Protein AF-A0A2V9XJC8-F1 (afdb_monomer)

Radius of gyration: 18.07 Å; Cα contacts (8 Å, |Δi|>4): 125; chains: 1; bounding box: 44×34×47 Å

Secondary structure (DSSP, 8-state):
------TT----------PPPP--TT-SS---SS-HHHHHHHH--------GGGGSHHHHHHHHHHHHHH--S-HHHHHHHHHHHHSTTHHHHTTTHHHHHHTTS---SSBTTB--HHHHHHHHHHHHHHTT-

Foldseek 3Di:
DQDADDPPPQDDDADDDFDQDDDDPDDDDRDDPDDQVVVCVVRNDGPDDDDLVCLADDNNVVVLVVCCVVVRGDNVRSVVSNCCRYQPQCVVCVVVVVVCVVVVVADAPVDPPDHDNVRSVVSVVVVVVVVVD

Sequence (133 aa):
WLASEDERGARLKGLRMVHRLSRSSGSDGPGCRYDSRQEFRNDRSIVEGLSLERFVGSDGLMLLLSFLASSEMPRGDVLELAKRVQIPGYEQARELFREAIGMGVFSPTIGEGYYMQSEIRELLGWASRETNS

Structure (mmCIF, N/CA/C/O backbone):
data_AF-A0A2V9XJC8-F1
#
_entry.id   AF-A0A2V9XJC8-F1
#
loop_
_atom_site.group_PDB
_atom_site.id
_atom_site.type_symbol
_atom_site.label_atom_id
_atom_site.label_alt_id
_atom_site.label_comp_id
_atom_site.label_asym_id
_atom_site.label_entity_id
_atom_site.label_seq_id
_atom_site.pdbx_PDB_ins_code
_atom_site.Cartn_x
_atom_site.Cartn_y
_atom_site.Cartn_z
_atom_site.occupancy
_atom_site.B_iso_or_equiv
_atom_site.auth_seq_id
_atom_site.auth_comp_id
_atom_site.auth_asym_id
_atom_site.auth_atom_id
_atom_site.pdbx_PDB_model_num
ATOM 1 N N . TRP A 1 1 ? 15.352 -0.404 -3.709 1.00 42.50 1 TRP A N 1
ATOM 2 C CA . TRP A 1 1 ? 15.859 -1.532 -4.504 1.00 42.50 1 TRP A CA 1
ATOM 3 C C . TRP A 1 1 ? 14.964 -1.728 -5.716 1.00 42.50 1 TRP A C 1
ATOM 5 O O . TRP A 1 1 ? 13.854 -2.217 -5.579 1.00 42.50 1 TRP A O 1
ATOM 15 N N . LEU A 1 2 ? 15.400 -1.299 -6.892 1.00 29.34 2 LEU A N 1
ATOM 16 C CA . LEU A 1 2 ? 14.881 -1.891 -8.122 1.00 29.34 2 LEU A CA 1
ATOM 17 C C . LEU A 1 2 ? 15.655 -3.195 -8.342 1.00 29.34 2 LEU A C 1
ATOM 19 O O . LEU A 1 2 ? 16.874 -3.206 -8.198 1.00 29.34 2 LEU A O 1
ATOM 23 N N . ALA A 1 3 ? 14.944 -4.288 -8.597 1.00 33.16 3 ALA A N 1
ATOM 24 C CA . ALA A 1 3 ? 15.507 -5.610 -8.828 1.00 33.16 3 ALA A CA 1
ATOM 25 C C . ALA A 1 3 ? 14.834 -6.192 -10.068 1.00 33.16 3 ALA A C 1
ATOM 27 O O . ALA A 1 3 ? 13.682 -6.599 -9.963 1.00 33.16 3 ALA A O 1
ATOM 28 N N . SER A 1 4 ? 15.539 -6.214 -11.203 1.00 33.88 4 SER A N 1
ATOM 29 C CA . SER A 1 4 ? 15.114 -6.922 -12.417 1.00 33.88 4 SER A CA 1
ATOM 30 C C . SER A 1 4 ? 16.070 -8.077 -12.696 1.00 33.88 4 SER A C 1
ATOM 32 O O . SER A 1 4 ? 17.268 -7.839 -12.842 1.00 33.88 4 SER A O 1
ATOM 34 N N . GLU A 1 5 ? 15.568 -9.309 -12.760 1.00 33.03 5 GLU A N 1
ATOM 35 C CA . GLU A 1 5 ? 16.380 -10.502 -13.041 1.00 33.03 5 GLU A CA 1
ATOM 36 C C . GLU A 1 5 ? 17.081 -10.398 -14.408 1.00 33.03 5 GLU A C 1
ATOM 38 O O . GLU A 1 5 ? 16.514 -9.871 -15.366 1.00 33.03 5 GLU A O 1
ATOM 43 N N . ASP A 1 6 ? 18.321 -10.890 -14.500 1.00 40.38 6 ASP A N 1
ATOM 44 C CA . ASP A 1 6 ? 18.927 -11.178 -15.801 1.00 40.38 6 ASP A CA 1
ATOM 45 C C . ASP A 1 6 ? 18.394 -12.521 -16.334 1.00 40.38 6 ASP A C 1
ATOM 47 O O . ASP A 1 6 ? 17.823 -13.327 -15.596 1.00 40.38 6 ASP A O 1
ATOM 51 N N . GLU A 1 7 ? 18.608 -12.798 -17.622 1.00 38.44 7 GLU A N 1
ATOM 52 C CA . GLU A 1 7 ? 18.154 -14.026 -18.300 1.00 38.44 7 GLU A CA 1
ATOM 53 C C . GLU A 1 7 ? 18.700 -15.339 -17.680 1.00 38.44 7 GLU A C 1
ATOM 55 O O . GLU A 1 7 ? 18.397 -16.429 -18.165 1.00 38.44 7 GLU A O 1
ATOM 60 N N . ARG A 1 8 ? 19.523 -15.270 -16.620 1.00 41.47 8 ARG A N 1
ATOM 61 C CA . ARG A 1 8 ? 20.237 -16.397 -16.003 1.00 41.47 8 ARG A CA 1
ATOM 62 C C . ARG A 1 8 ? 19.705 -16.787 -14.618 1.00 41.47 8 ARG A C 1
ATOM 64 O O . ARG A 1 8 ? 20.268 -17.694 -14.005 1.00 41.47 8 ARG A O 1
ATOM 71 N N . GLY A 1 9 ? 18.628 -16.161 -14.132 1.00 40.50 9 GLY A N 1
ATOM 72 C CA . GLY A 1 9 ? 17.907 -16.597 -12.925 1.00 40.50 9 GLY A CA 1
ATOM 73 C C . GLY A 1 9 ? 18.588 -16.251 -11.595 1.00 40.50 9 GLY A C 1
ATOM 74 O O . GLY A 1 9 ? 18.388 -16.944 -10.592 1.00 40.50 9 GLY A O 1
ATOM 75 N N . ALA A 1 10 ? 19.412 -15.200 -11.555 1.00 41.69 10 ALA A N 1
ATOM 76 C CA . ALA A 1 10 ? 19.973 -14.697 -10.304 1.00 41.69 10 ALA A CA 1
ATOM 77 C C . ALA A 1 10 ? 18.928 -13.878 -9.519 1.00 41.69 10 ALA A C 1
ATOM 79 O O . ALA A 1 10 ? 18.429 -12.855 -9.982 1.00 41.69 10 ALA A O 1
ATOM 80 N N . ARG A 1 11 ? 18.627 -14.328 -8.295 1.00 40.50 11 ARG A N 1
ATOM 81 C CA . ARG A 1 11 ? 17.602 -13.760 -7.407 1.00 40.50 11 ARG A CA 1
ATOM 82 C C . ARG A 1 11 ? 18.016 -12.371 -6.906 1.00 40.50 11 ARG A C 1
ATOM 84 O O . ARG A 1 11 ? 18.892 -12.257 -6.048 1.00 40.50 11 ARG A O 1
ATOM 91 N N . LEU A 1 12 ? 17.370 -11.322 -7.400 1.00 46.53 12 LEU A N 1
ATOM 92 C CA . LEU A 1 12 ? 17.600 -9.951 -6.936 1.00 46.53 12 LEU A CA 1
ATOM 93 C C . LEU A 1 12 ? 16.635 -9.572 -5.803 1.00 46.53 12 LEU A C 1
ATOM 95 O O . LEU A 1 12 ? 15.493 -10.027 -5.744 1.00 46.53 12 LEU A O 1
ATOM 99 N N . LYS A 1 13 ? 17.110 -8.748 -4.863 1.00 51.28 13 LYS A N 1
ATOM 100 C CA . LYS A 1 13 ? 16.344 -8.309 -3.684 1.00 51.28 13 LYS A CA 1
ATOM 101 C C . LYS A 1 13 ? 15.479 -7.091 -4.031 1.00 51.28 13 LYS A C 1
ATOM 103 O O . LYS A 1 13 ? 16.024 -6.062 -4.411 1.00 51.28 13 LYS A O 1
ATOM 108 N N . GLY A 1 14 ? 14.157 -7.216 -3.892 1.00 55.19 14 GLY A N 1
ATOM 109 C CA . GLY A 1 14 ? 13.147 -6.218 -4.283 1.00 55.19 14 GLY A CA 1
ATOM 110 C C . GLY A 1 14 ? 13.028 -4.971 -3.393 1.00 55.19 14 GLY A C 1
ATOM 111 O O . GLY A 1 14 ? 13.876 -4.755 -2.528 1.00 55.19 14 GLY A O 1
ATOM 112 N N . LEU A 1 15 ? 12.025 -4.108 -3.643 1.00 57.78 15 LEU A N 1
ATOM 113 C CA . LEU A 1 15 ? 11.946 -2.702 -3.183 1.00 57.78 15 LEU A CA 1
ATOM 114 C C . LEU A 1 15 ? 12.118 -2.509 -1.681 1.00 57.78 15 LEU A C 1
ATOM 116 O O . LEU A 1 15 ? 11.476 -3.127 -0.845 1.00 57.78 15 LEU A O 1
ATOM 120 N N . ARG A 1 16 ? 12.933 -1.508 -1.341 1.00 59.19 16 ARG A N 1
ATOM 121 C CA . ARG A 1 1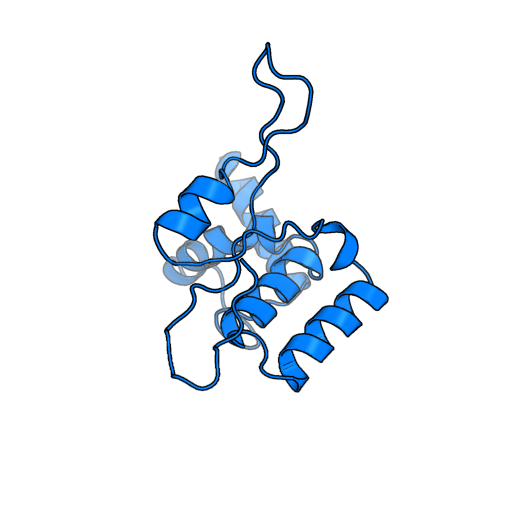6 ? 13.049 -0.970 0.010 1.00 59.19 16 ARG A CA 1
ATOM 122 C C . ARG A 1 16 ? 12.926 0.532 -0.063 1.00 59.19 16 ARG A C 1
ATOM 124 O O . ARG A 1 16 ? 13.720 1.185 -0.741 1.00 59.19 16 ARG A O 1
ATOM 131 N N . MET A 1 17 ? 11.952 1.058 0.664 1.00 57.91 17 MET A N 1
ATOM 132 C CA . MET A 1 17 ? 11.951 2.468 1.003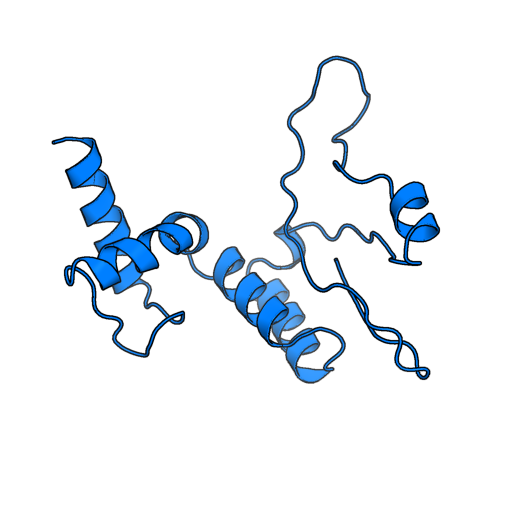 1.00 57.91 17 MET A CA 1
ATOM 133 C C . MET A 1 17 ? 13.066 2.750 1.994 1.00 57.91 17 MET A C 1
ATOM 135 O O . MET A 1 17 ? 13.190 2.072 3.017 1.00 57.91 17 MET A O 1
ATOM 139 N N . VAL A 1 18 ? 13.852 3.772 1.692 1.00 59.31 18 VAL A N 1
ATOM 140 C CA . VAL A 1 18 ? 14.889 4.283 2.577 1.00 59.31 18 VAL A CA 1
ATOM 141 C C . VAL A 1 18 ? 14.535 5.722 2.913 1.00 59.31 18 VAL A C 1
ATOM 143 O O . VAL A 1 18 ? 14.293 6.535 2.025 1.00 59.31 18 VAL A O 1
ATOM 146 N N . HIS A 1 19 ? 14.474 6.042 4.202 1.00 57.12 19 HIS A N 1
ATOM 147 C CA . HIS A 1 19 ? 14.375 7.431 4.620 1.00 57.12 19 HIS A CA 1
ATOM 148 C C . HIS A 1 19 ? 15.734 8.095 4.415 1.00 57.12 19 HIS A C 1
ATOM 150 O O . HIS A 1 19 ? 16.774 7.526 4.762 1.00 57.12 19 HIS A O 1
ATOM 156 N N . ARG A 1 20 ? 15.726 9.302 3.847 1.00 54.78 20 ARG A N 1
ATOM 157 C CA . ARG A 1 20 ? 16.914 10.152 3.784 1.00 54.78 20 ARG A CA 1
ATOM 158 C C . ARG A 1 20 ? 17.375 10.397 5.224 1.00 54.78 20 ARG A C 1
ATOM 160 O O . ARG A 1 20 ? 16.587 10.873 6.039 1.00 54.78 20 ARG A O 1
ATOM 167 N N . LEU A 1 21 ? 18.615 10.032 5.555 1.00 54.44 21 LEU A N 1
ATOM 168 C CA . LEU A 1 21 ? 19.162 10.333 6.877 1.00 54.44 21 LEU A CA 1
ATOM 169 C C . LEU A 1 21 ? 19.217 11.856 7.022 1.00 54.44 21 LEU A C 1
ATOM 171 O O . LEU A 1 21 ? 19.759 12.547 6.155 1.00 54.44 21 LEU A O 1
ATOM 175 N N . SER A 1 22 ? 18.624 12.381 8.095 1.00 46.88 22 SER A N 1
ATOM 176 C CA . SER A 1 22 ? 18.795 13.791 8.429 1.00 46.88 22 SER A CA 1
ATOM 177 C C . SER A 1 22 ? 20.260 14.023 8.797 1.00 46.88 22 SER A C 1
ATOM 179 O O . SER A 1 22 ? 20.890 13.165 9.415 1.00 46.88 22 SER A O 1
ATOM 181 N N . ARG A 1 23 ? 20.806 15.151 8.340 1.00 48.00 23 ARG A N 1
ATOM 182 C CA . ARG A 1 23 ? 22.236 15.491 8.328 1.00 48.00 23 ARG A CA 1
ATOM 183 C C . ARG A 1 23 ? 22.906 15.155 9.668 1.00 48.00 23 ARG A C 1
ATOM 185 O O . ARG A 1 23 ? 22.714 15.872 10.644 1.00 48.00 23 ARG A O 1
ATOM 192 N N . SER A 1 24 ? 23.744 14.122 9.710 1.00 41.62 24 SER A N 1
ATOM 193 C CA . SER A 1 24 ? 24.804 14.054 10.716 1.00 41.62 24 SER A CA 1
ATOM 194 C C . SER A 1 24 ? 25.822 15.142 10.374 1.00 41.62 24 SER A C 1
ATOM 196 O O . SER A 1 24 ? 26.281 15.231 9.234 1.00 41.62 24 SER A O 1
ATOM 198 N N . SER A 1 25 ? 26.116 16.012 11.336 1.00 42.44 25 SER A N 1
ATOM 199 C CA . SER A 1 25 ? 27.064 17.122 11.223 1.00 42.44 25 SER A CA 1
ATOM 200 C C . SER A 1 25 ? 28.400 16.663 10.620 1.00 42.44 25 SER A C 1
ATOM 202 O O . SER A 1 25 ? 29.167 15.986 11.300 1.00 42.44 25 SER A O 1
ATOM 204 N N . GLY A 1 26 ? 28.676 17.024 9.359 1.00 46.41 26 GLY A N 1
ATOM 205 C CA . GLY A 1 26 ? 30.013 16.888 8.763 1.00 46.41 26 GLY A CA 1
ATOM 206 C C . GLY A 1 26 ? 30.117 16.381 7.317 1.00 46.41 26 GLY A C 1
ATOM 207 O O . GLY A 1 26 ? 31.219 16.415 6.783 1.00 46.41 26 GLY A O 1
ATOM 208 N N . SER A 1 27 ? 29.038 15.943 6.652 1.00 41.88 27 SER A N 1
ATOM 209 C CA . SER A 1 27 ? 29.099 15.525 5.234 1.00 41.88 27 SER A CA 1
ATOM 210 C C . SER A 1 27 ? 28.222 16.385 4.323 1.00 41.88 27 SER A C 1
ATOM 212 O O . SER A 1 27 ? 27.047 16.623 4.614 1.00 41.88 27 SER A O 1
ATOM 214 N N . ASP A 1 28 ? 28.793 16.823 3.203 1.00 45.06 28 ASP A N 1
ATOM 215 C CA . ASP A 1 28 ? 28.227 17.797 2.266 1.00 45.06 28 ASP A CA 1
ATOM 216 C C . ASP A 1 28 ? 27.174 17.183 1.313 1.00 45.06 28 ASP A C 1
ATOM 218 O O . ASP A 1 28 ? 27.347 17.099 0.100 1.00 45.06 28 ASP A O 1
ATOM 222 N N . GLY A 1 29 ? 26.068 16.683 1.877 1.00 49.59 29 GLY A N 1
ATOM 223 C CA . GLY A 1 29 ? 24.912 16.205 1.110 1.00 49.59 29 GLY A CA 1
ATOM 224 C C . GLY A 1 29 ? 24.000 15.242 1.882 1.00 49.59 29 GLY A C 1
ATOM 225 O O . GLY A 1 29 ? 24.417 14.665 2.889 1.00 49.59 29 GLY A O 1
ATOM 226 N N . PRO A 1 30 ? 22.737 15.051 1.450 1.00 49.62 30 PRO A N 1
ATOM 227 C CA . PRO A 1 30 ? 21.841 14.070 2.051 1.00 49.62 30 PRO A CA 1
ATOM 228 C C . PRO A 1 30 ? 22.321 12.644 1.742 1.00 49.62 30 PRO A C 1
ATOM 230 O O . PRO A 1 30 ? 22.075 12.114 0.660 1.00 49.62 30 PRO A O 1
ATOM 233 N N . GLY A 1 31 ? 23.023 12.028 2.693 1.00 52.00 31 GLY A N 1
ATOM 234 C CA . GLY A 1 31 ? 23.582 10.688 2.538 1.00 52.00 31 GLY A CA 1
ATOM 235 C C . GLY A 1 31 ? 22.499 9.611 2.437 1.00 52.00 31 GLY A C 1
ATOM 236 O O . GLY A 1 31 ? 21.636 9.486 3.310 1.00 52.00 31 GLY A O 1
ATOM 237 N N . CYS A 1 32 ? 22.557 8.799 1.380 1.00 56.53 32 CYS A N 1
ATOM 238 C CA . CYS A 1 32 ? 21.934 7.480 1.394 1.00 56.53 32 CYS A CA 1
ATOM 239 C C . CYS A 1 32 ? 22.673 6.628 2.434 1.00 56.53 32 CYS A C 1
ATOM 241 O O . CYS A 1 32 ? 23.900 6.634 2.471 1.00 56.53 32 CYS A O 1
ATOM 243 N N . ARG A 1 33 ? 21.947 5.877 3.272 1.00 57.56 33 ARG A N 1
ATOM 244 C CA . ARG A 1 33 ? 22.558 4.945 4.241 1.00 57.56 33 ARG A CA 1
ATOM 245 C C . ARG A 1 33 ? 23.403 3.850 3.556 1.00 57.56 33 ARG A C 1
ATOM 247 O O . ARG A 1 33 ? 24.196 3.201 4.226 1.00 57.56 33 ARG A O 1
ATOM 254 N N . TYR A 1 34 ? 23.220 3.637 2.254 1.00 58.06 34 TYR A N 1
ATOM 255 C CA . TYR A 1 34 ? 23.858 2.572 1.488 1.00 58.06 34 TYR A CA 1
ATOM 256 C C . TYR A 1 34 ? 24.939 3.128 0.561 1.00 58.06 34 TYR A C 1
ATOM 258 O O . TYR A 1 34 ? 24.676 4.034 -0.231 1.00 58.06 34 TYR A O 1
ATOM 266 N N . ASP A 1 35 ? 26.136 2.546 0.640 1.00 63.19 35 ASP A N 1
ATOM 267 C CA . ASP A 1 35 ? 27.195 2.742 -0.348 1.00 63.19 35 ASP A CA 1
ATOM 268 C C . ASP A 1 35 ? 26.907 1.843 -1.558 1.00 63.19 35 ASP A C 1
ATOM 270 O O . ASP A 1 35 ? 27.026 0.618 -1.485 1.00 63.19 35 ASP A O 1
ATOM 274 N N . SER A 1 36 ? 26.549 2.453 -2.688 1.00 61.09 36 SER A N 1
ATOM 275 C CA . SER A 1 36 ? 26.247 1.744 -3.935 1.00 61.09 36 SER A CA 1
ATOM 276 C C . SER A 1 36 ? 27.400 0.863 -4.423 1.00 61.09 36 SER A C 1
ATOM 278 O O . SER A 1 36 ? 27.156 -0.192 -5.009 1.00 61.09 36 SER A O 1
ATOM 280 N N . ARG A 1 37 ? 28.658 1.233 -4.142 1.00 62.38 37 ARG A N 1
ATOM 281 C CA . ARG A 1 37 ? 29.837 0.423 -4.485 1.00 62.38 37 ARG A CA 1
ATOM 282 C C . ARG A 1 37 ? 30.011 -0.760 -3.541 1.00 62.38 37 ARG A C 1
ATOM 284 O O . ARG A 1 37 ? 30.560 -1.783 -3.945 1.00 62.38 37 ARG A O 1
ATOM 291 N N . GLN A 1 38 ? 29.617 -0.632 -2.278 1.00 66.00 38 GLN A N 1
ATOM 292 C CA . GLN A 1 38 ? 29.637 -1.738 -1.318 1.00 66.00 38 GLN A CA 1
ATOM 293 C C . GLN A 1 38 ? 28.559 -2.770 -1.668 1.00 66.00 38 GLN A C 1
ATOM 295 O O . GLN A 1 38 ? 28.872 -3.951 -1.770 1.00 66.00 38 GLN A O 1
ATOM 300 N N . GLU A 1 39 ? 27.330 -2.325 -1.923 1.00 62.38 39 GLU A N 1
ATOM 301 C CA . GLU A 1 39 ? 26.206 -3.207 -2.262 1.00 62.38 39 GLU A CA 1
ATOM 302 C C . GLU A 1 39 ? 26.456 -3.947 -3.587 1.00 62.38 39 GLU A C 1
ATOM 304 O O . GLU A 1 39 ? 26.396 -5.174 -3.628 1.00 62.38 39 GLU A O 1
ATOM 309 N N . PHE A 1 40 ? 26.925 -3.247 -4.629 1.00 59.41 40 PHE A N 1
ATOM 310 C CA . PHE A 1 40 ? 27.299 -3.895 -5.891 1.00 59.41 40 PHE A CA 1
ATOM 311 C C . PHE A 1 40 ? 28.420 -4.938 -5.727 1.00 59.41 40 PHE A C 1
ATOM 313 O O . PHE A 1 40 ? 28.403 -5.981 -6.379 1.00 59.41 40 PHE A O 1
ATOM 320 N N . ARG A 1 41 ? 29.401 -4.698 -4.844 1.00 66.12 41 ARG A N 1
ATOM 321 C CA . ARG A 1 41 ? 30.462 -5.681 -4.548 1.00 66.12 41 ARG A CA 1
ATOM 322 C C . ARG A 1 41 ? 29.936 -6.914 -3.817 1.00 66.12 41 ARG A C 1
ATOM 324 O O . ARG A 1 41 ? 30.483 -7.994 -4.018 1.00 66.12 41 ARG A O 1
ATOM 331 N N . ASN A 1 42 ? 28.915 -6.752 -2.981 1.00 63.69 42 ASN A N 1
ATOM 332 C CA . ASN A 1 42 ? 28.365 -7.836 -2.177 1.00 63.69 42 ASN A CA 1
ATOM 333 C C . ASN A 1 42 ? 27.470 -8.763 -3.005 1.00 63.69 42 ASN A C 1
ATOM 335 O O . ASN A 1 42 ? 27.589 -9.981 -2.890 1.00 63.69 42 ASN A O 1
ATOM 339 N N . ASP A 1 43 ? 26.575 -8.208 -3.825 1.00 55.12 43 ASP A N 1
ATOM 340 C CA . ASP A 1 43 ? 25.552 -9.004 -4.516 1.00 55.12 43 ASP A CA 1
ATOM 341 C C . ASP A 1 43 ? 25.210 -8.523 -5.935 1.00 55.12 43 ASP A C 1
ATOM 343 O O . ASP A 1 43 ? 24.215 -8.961 -6.508 1.00 55.12 43 ASP A O 1
ATOM 347 N 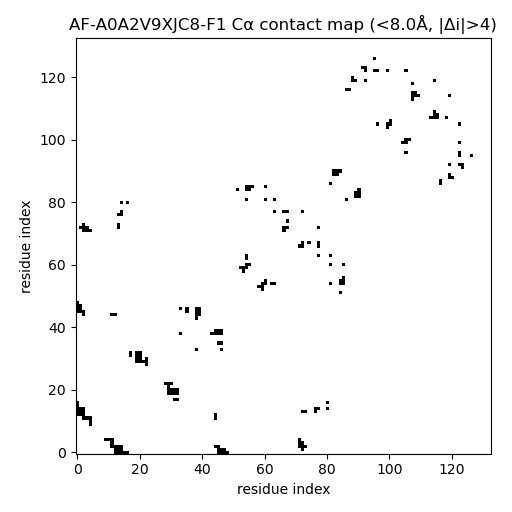N . ARG A 1 44 ? 26.048 -7.665 -6.536 1.00 50.84 44 ARG A N 1
ATOM 348 C CA . ARG A 1 44 ? 25.820 -7.048 -7.859 1.00 50.84 44 ARG A CA 1
ATOM 349 C C . ARG A 1 44 ? 24.505 -6.271 -7.958 1.00 50.84 44 ARG A C 1
ATOM 351 O O . ARG A 1 44 ? 24.039 -5.996 -9.062 1.00 50.84 44 ARG A O 1
ATOM 358 N N . SER A 1 45 ? 23.921 -5.878 -6.829 1.00 49.81 45 SER A N 1
ATOM 359 C CA . SER A 1 45 ? 22.751 -5.010 -6.823 1.00 49.81 45 SER A CA 1
ATOM 360 C C . SER A 1 45 ? 23.101 -3.607 -7.323 1.00 49.81 45 SER A C 1
ATOM 362 O O . SER A 1 45 ? 24.136 -3.027 -6.983 1.00 49.81 45 SER A O 1
ATOM 364 N N . ILE A 1 46 ? 22.216 -3.039 -8.143 1.00 50.66 46 ILE A N 1
ATOM 365 C CA . ILE A 1 46 ? 22.283 -1.630 -8.529 1.00 50.66 46 ILE A CA 1
ATOM 366 C C . ILE A 1 46 ? 21.465 -0.838 -7.507 1.00 50.66 46 ILE A C 1
ATOM 368 O O . ILE A 1 46 ? 20.245 -0.978 -7.405 1.00 50.66 46 ILE A O 1
ATOM 372 N N . VAL A 1 47 ? 22.138 0.019 -6.738 1.00 51.31 47 VAL A N 1
ATOM 373 C CA . VAL A 1 47 ? 21.466 0.996 -5.871 1.00 51.31 47 VAL A CA 1
ATOM 374 C C . VAL A 1 47 ? 21.112 2.217 -6.717 1.00 51.31 47 VAL A C 1
ATOM 376 O O . VAL A 1 47 ? 21.810 3.229 -6.688 1.00 51.31 47 VAL A O 1
ATOM 379 N N . GLU A 1 48 ? 20.033 2.123 -7.491 1.00 54.12 48 GLU A N 1
ATOM 380 C CA . GLU A 1 48 ? 19.426 3.303 -8.105 1.00 54.12 48 GLU A CA 1
ATOM 381 C C . GLU A 1 48 ? 18.396 3.899 -7.137 1.00 54.12 48 GLU A C 1
ATOM 383 O O . GLU A 1 48 ? 17.397 3.274 -6.766 1.00 54.12 48 GLU A O 1
ATOM 388 N N . GLY A 1 49 ? 18.689 5.105 -6.653 1.00 55.97 49 GLY A N 1
ATOM 389 C CA . GLY A 1 49 ? 17.809 5.849 -5.762 1.00 55.97 49 GLY A CA 1
ATOM 390 C C . GLY A 1 49 ? 16.820 6.680 -6.564 1.00 55.97 49 GLY A C 1
ATOM 391 O O . GLY A 1 49 ? 17.123 7.816 -6.918 1.00 55.97 49 GLY A O 1
ATOM 392 N N . LEU A 1 50 ? 15.624 6.152 -6.817 1.00 61.91 50 LEU A N 1
ATOM 393 C CA . LEU A 1 50 ? 14.516 6.983 -7.281 1.00 61.91 50 LEU A CA 1
ATOM 394 C C . LEU A 1 50 ? 13.925 7.755 -6.094 1.00 61.91 50 LEU A C 1
ATOM 396 O O . LEU A 1 50 ? 13.673 7.180 -5.034 1.00 61.91 50 LEU A O 1
ATOM 400 N N . SER A 1 51 ? 13.712 9.065 -6.266 1.00 68.25 51 SER A N 1
ATOM 401 C CA . SER A 1 51 ? 12.982 9.870 -5.277 1.00 68.25 51 SER A CA 1
ATOM 402 C C . SER A 1 51 ? 11.575 9.300 -5.102 1.00 68.25 51 SER A C 1
ATOM 404 O O . SER A 1 51 ? 10.907 9.023 -6.099 1.00 68.25 51 SER A O 1
ATOM 406 N N . LEU A 1 52 ? 11.110 9.176 -3.852 1.00 72.88 52 LEU A N 1
ATOM 407 C CA . LEU A 1 52 ? 9.734 8.757 -3.558 1.00 72.88 52 LEU A CA 1
ATOM 408 C C . LEU A 1 52 ? 8.703 9.666 -4.238 1.00 72.88 52 LEU A C 1
ATOM 410 O O . LEU A 1 52 ? 7.648 9.190 -4.633 1.00 72.88 52 LEU A O 1
ATOM 414 N N . GLU A 1 53 ? 9.041 10.939 -4.450 1.00 76.25 53 GLU A N 1
ATOM 415 C CA . GLU A 1 53 ? 8.194 11.926 -5.131 1.00 76.25 53 GLU A CA 1
ATOM 416 C C . GLU A 1 53 ? 7.807 11.499 -6.553 1.00 76.25 53 GLU A C 1
ATOM 418 O O . GLU A 1 53 ? 6.721 11.833 -7.011 1.00 76.25 53 GLU A O 1
ATOM 423 N N . ARG A 1 54 ? 8.649 10.711 -7.241 1.00 79.00 54 ARG A N 1
ATOM 424 C CA . ARG A 1 54 ? 8.337 10.190 -8.584 1.00 79.00 54 ARG A CA 1
ATOM 425 C C . ARG A 1 54 ? 7.187 9.188 -8.589 1.00 79.00 54 ARG A C 1
ATOM 427 O O . ARG A 1 54 ? 6.624 8.927 -9.644 1.00 79.00 54 ARG A O 1
ATOM 434 N N . PHE A 1 55 ? 6.868 8.610 -7.435 1.00 85.50 55 PHE A N 1
ATOM 435 C CA . PHE A 1 55 ? 5.827 7.600 -7.285 1.00 85.50 55 PHE A CA 1
ATOM 436 C C . PHE A 1 55 ? 4.532 8.160 -6.711 1.00 85.50 55 PHE A C 1
ATOM 438 O O . PHE A 1 55 ? 3.626 7.371 -6.479 1.00 85.50 55 PHE A O 1
ATOM 445 N N . VAL A 1 56 ? 4.426 9.472 -6.476 1.00 87.56 56 VAL A N 1
ATOM 446 C CA . VAL A 1 56 ? 3.251 10.119 -5.870 1.00 87.56 56 VAL A CA 1
ATOM 447 C C . VAL A 1 56 ? 2.372 10.764 -6.948 1.00 87.56 56 VAL A C 1
ATOM 449 O O . VAL A 1 56 ? 2.873 11.302 -7.932 1.00 87.56 56 VAL A O 1
ATOM 452 N N . GLY A 1 57 ? 1.049 10.732 -6.756 1.00 91.12 57 GLY A N 1
ATOM 453 C CA . GLY A 1 57 ? 0.077 11.338 -7.673 1.00 91.12 57 GLY A CA 1
ATOM 454 C C . GLY A 1 57 ? -0.206 10.485 -8.912 1.00 91.12 57 GLY A C 1
ATOM 455 O O . GLY A 1 57 ? 0.253 9.346 -9.006 1.00 91.12 57 GLY A O 1
ATOM 456 N N . SER A 1 58 ? -0.981 11.032 -9.855 1.00 96.12 58 SER A N 1
ATOM 457 C CA . SER A 1 58 ? -1.496 10.296 -11.022 1.00 96.12 58 SER A CA 1
ATOM 458 C C . SER A 1 58 ? -0.391 9.693 -11.893 1.00 96.12 58 SER A C 1
ATOM 460 O O . SER A 1 58 ? -0.468 8.518 -12.250 1.00 96.12 58 SER A O 1
ATOM 462 N N . ASP A 1 59 ? 0.662 10.460 -12.182 1.00 90.94 59 ASP A N 1
ATOM 463 C CA . ASP A 1 59 ? 1.782 9.987 -13.007 1.00 90.94 59 ASP A CA 1
ATOM 464 C C . ASP A 1 59 ? 2.611 8.933 -12.267 1.00 90.94 59 ASP A C 1
ATOM 466 O O . ASP A 1 59 ? 2.972 7.899 -12.833 1.00 90.94 59 ASP A O 1
ATOM 470 N N . GLY A 1 60 ? 2.850 9.145 -10.970 1.00 88.50 60 GLY A N 1
ATOM 471 C CA . GLY A 1 60 ? 3.527 8.166 -10.126 1.00 88.50 60 GLY A CA 1
ATOM 472 C C . GLY A 1 60 ? 2.748 6.856 -10.001 1.00 88.50 60 GLY A C 1
ATOM 473 O O . GLY A 1 60 ? 3.347 5.780 -10.007 1.00 88.50 60 GLY A O 1
ATOM 474 N N . LEU A 1 61 ? 1.414 6.921 -9.967 1.00 95.00 61 LEU A N 1
ATOM 475 C CA . LEU A 1 61 ? 0.558 5.739 -10.017 1.00 95.00 61 LEU A CA 1
ATOM 476 C C . LEU A 1 61 ? 0.697 5.013 -11.360 1.00 95.00 61 LEU A C 1
ATOM 478 O O . LEU A 1 61 ? 0.822 3.791 -11.357 1.00 95.00 61 LEU A O 1
ATOM 482 N N . MET A 1 62 ? 0.729 5.723 -12.494 1.00 93.94 62 MET A N 1
ATOM 483 C CA . MET A 1 62 ? 0.955 5.085 -13.801 1.00 93.94 62 MET A CA 1
ATOM 484 C C . MET A 1 62 ? 2.303 4.383 -13.889 1.00 93.94 62 MET A C 1
ATOM 486 O O . MET A 1 62 ? 2.362 3.271 -14.410 1.00 93.94 62 MET A O 1
ATOM 490 N N . LEU A 1 63 ? 3.356 4.966 -13.319 1.00 87.88 63 LEU A N 1
ATOM 491 C CA . LEU A 1 63 ? 4.664 4.317 -13.235 1.00 87.88 63 LEU A CA 1
ATOM 492 C C . LEU A 1 63 ? 4.621 3.028 -12.392 1.00 87.88 63 LEU A C 1
ATOM 494 O O . LEU A 1 63 ? 5.209 2.011 -12.751 1.00 87.88 63 LEU A O 1
ATOM 498 N N . LEU A 1 64 ? 3.892 3.032 -11.275 1.00 90.19 64 LEU A N 1
ATOM 499 C CA . LEU A 1 64 ? 3.717 1.826 -10.457 1.00 90.19 64 LEU A CA 1
ATOM 500 C C . LEU A 1 64 ? 2.908 0.752 -11.197 1.00 90.19 64 LEU A C 1
ATOM 502 O O . LEU A 1 64 ? 3.253 -0.429 -11.141 1.00 90.19 64 LEU A O 1
ATOM 506 N N . LEU A 1 65 ? 1.856 1.144 -11.922 1.00 93.75 65 LEU A N 1
ATOM 507 C CA . LEU A 1 65 ? 1.087 0.214 -12.751 1.00 93.75 65 LEU A CA 1
ATOM 508 C C . LEU A 1 65 ? 1.919 -0.343 -13.912 1.00 93.75 65 LEU A C 1
ATOM 510 O O . LEU A 1 65 ? 1.766 -1.521 -14.239 1.00 93.75 65 LEU A O 1
ATOM 514 N N . SER A 1 66 ? 2.823 0.445 -14.504 1.00 89.62 66 SER A N 1
ATOM 515 C CA . SER A 1 66 ? 3.706 -0.059 -15.559 1.00 89.62 66 SER A CA 1
ATOM 516 C C . SER A 1 66 ? 4.665 -1.122 -15.031 1.00 89.62 66 SER A C 1
ATOM 518 O O . SER A 1 66 ? 4.837 -2.135 -15.699 1.00 89.62 66 SER A O 1
ATOM 520 N N . PHE A 1 67 ? 5.200 -0.967 -13.812 1.00 85.75 67 PHE A N 1
ATOM 521 C CA . PHE A 1 67 ? 6.022 -2.006 -13.172 1.00 85.75 67 PHE A CA 1
ATOM 522 C C . PHE A 1 67 ? 5.246 -3.301 -12.905 1.00 85.75 67 PHE A C 1
ATOM 524 O O . PHE A 1 67 ? 5.795 -4.395 -13.034 1.00 85.75 67 PHE A O 1
ATOM 531 N N . LEU A 1 68 ? 3.958 -3.200 -12.555 1.00 88.44 68 LEU A N 1
ATOM 532 C CA . LEU A 1 68 ? 3.096 -4.379 -12.422 1.00 88.44 68 LEU A CA 1
ATOM 533 C C . LEU A 1 68 ? 2.869 -5.073 -13.771 1.00 88.44 68 LEU A C 1
ATOM 535 O O . LEU A 1 68 ? 2.821 -6.300 -13.816 1.00 88.44 68 LEU A O 1
ATOM 539 N N . ALA A 1 69 ? 2.712 -4.305 -14.851 1.00 89.25 69 ALA A N 1
ATOM 540 C CA . ALA A 1 69 ? 2.467 -4.837 -16.188 1.00 89.25 69 ALA A CA 1
ATOM 541 C C . ALA A 1 69 ? 3.721 -5.473 -16.808 1.00 89.25 69 ALA A C 1
ATOM 543 O O . ALA A 1 69 ? 3.622 -6.522 -17.441 1.00 89.25 69 ALA A O 1
ATOM 544 N N . SER A 1 70 ? 4.892 -4.864 -16.609 1.00 82.38 70 SER A N 1
ATOM 545 C CA . SER A 1 70 ? 6.163 -5.339 -17.166 1.00 82.38 70 SER A CA 1
ATOM 546 C C . SER A 1 70 ? 6.746 -6.535 -16.412 1.00 82.38 70 SER A C 1
ATOM 548 O O . SER A 1 70 ? 7.617 -7.218 -16.941 1.00 82.38 70 SER A O 1
ATOM 550 N N . SER A 1 71 ? 6.268 -6.816 -15.192 1.00 78.69 71 SER A N 1
ATOM 551 C CA . SER A 1 71 ? 6.856 -7.822 -14.290 1.00 78.69 71 SER A CA 1
ATOM 552 C C . SER A 1 71 ? 8.352 -7.603 -14.025 1.00 78.69 71 SER A C 1
ATOM 554 O O . SER A 1 71 ? 9.042 -8.515 -13.578 1.00 78.69 71 SER A O 1
ATOM 556 N N . GLU A 1 72 ? 8.851 -6.381 -14.240 1.00 66.69 72 GLU A N 1
ATOM 557 C CA . GLU A 1 72 ? 10.246 -5.998 -13.980 1.00 66.69 72 GLU A CA 1
ATOM 558 C C . GLU A 1 72 ? 10.593 -6.033 -12.488 1.00 66.69 72 GLU A C 1
ATOM 560 O O . GLU A 1 72 ? 11.758 -5.910 -12.120 1.00 66.69 72 GLU A O 1
ATOM 565 N N . MET A 1 73 ? 9.583 -6.172 -11.624 1.00 70.25 73 MET A N 1
ATOM 566 C CA . MET A 1 73 ? 9.705 -6.147 -10.175 1.00 70.25 73 MET A CA 1
ATOM 567 C C . MET A 1 73 ? 8.779 -7.171 -9.509 1.00 70.25 73 MET A C 1
ATOM 569 O O . MET A 1 73 ? 7.688 -7.439 -10.027 1.00 70.25 73 MET A O 1
ATOM 573 N N . PRO A 1 74 ? 9.122 -7.675 -8.306 1.00 80.88 74 PRO A N 1
ATOM 574 C CA . PRO A 1 74 ? 8.209 -8.500 -7.527 1.00 80.88 74 PRO A CA 1
ATOM 575 C C . PRO A 1 74 ? 6.877 -7.781 -7.293 1.00 80.88 74 PRO A C 1
ATOM 577 O O . PRO A 1 74 ? 6.819 -6.713 -6.681 1.00 80.88 74 PRO A O 1
ATOM 580 N N . ARG A 1 75 ? 5.783 -8.393 -7.753 1.00 86.62 75 ARG A N 1
ATOM 581 C CA . ARG A 1 75 ? 4.439 -7.797 -7.712 1.00 86.62 75 ARG A CA 1
ATOM 582 C C . ARG A 1 75 ? 4.040 -7.317 -6.313 1.00 86.62 75 ARG A C 1
ATOM 584 O O . ARG A 1 75 ? 3.470 -6.240 -6.175 1.00 86.62 75 ARG A O 1
ATOM 591 N N . GLY A 1 76 ? 4.345 -8.112 -5.285 1.00 87.94 76 GLY A N 1
ATOM 592 C CA . GLY A 1 76 ? 4.036 -7.778 -3.892 1.00 87.94 76 GLY A CA 1
ATOM 593 C C . GLY A 1 76 ? 4.712 -6.488 -3.427 1.00 87.94 76 GLY A C 1
ATOM 594 O O . GLY A 1 76 ? 4.074 -5.658 -2.786 1.00 87.94 76 GLY A O 1
ATOM 595 N N . ASP A 1 77 ? 5.961 -6.273 -3.832 1.00 84.50 77 ASP A N 1
ATOM 596 C CA . ASP A 1 77 ? 6.736 -5.094 -3.449 1.00 84.50 77 ASP A CA 1
ATOM 597 C C . ASP A 1 77 ? 6.203 -3.825 -4.116 1.00 84.50 77 ASP A C 1
ATOM 599 O O . ASP A 1 77 ? 6.127 -2.772 -3.482 1.00 84.50 77 ASP A O 1
ATOM 603 N N . VAL A 1 78 ? 5.796 -3.922 -5.386 1.00 89.00 78 VAL A N 1
ATOM 604 C CA . VAL A 1 78 ? 5.187 -2.799 -6.112 1.00 89.00 78 VAL A CA 1
ATOM 605 C C . VAL A 1 78 ? 3.824 -2.448 -5.521 1.00 89.00 78 VAL A C 1
ATOM 607 O O . VAL A 1 78 ? 3.526 -1.270 -5.334 1.00 89.00 78 VAL A O 1
ATOM 610 N N . LEU A 1 79 ? 3.014 -3.452 -5.168 1.00 93.88 79 LEU A N 1
ATOM 611 C CA . LEU A 1 79 ? 1.730 -3.237 -4.495 1.00 93.88 79 LEU A CA 1
ATOM 612 C C . LEU A 1 79 ? 1.913 -2.579 -3.123 1.00 93.88 79 LEU A C 1
ATOM 614 O O . LEU A 1 79 ? 1.177 -1.654 -2.785 1.00 93.88 79 LEU A O 1
ATOM 618 N N . GLU A 1 80 ? 2.899 -3.013 -2.339 1.00 92.19 80 GLU A N 1
ATOM 619 C CA . GLU A 1 80 ? 3.182 -2.409 -1.037 1.00 92.19 80 GLU A CA 1
ATOM 620 C C . GLU A 1 80 ? 3.698 -0.973 -1.176 1.00 92.19 80 GLU A C 1
ATOM 622 O O . GLU A 1 80 ? 3.234 -0.079 -0.467 1.00 92.19 80 GLU A O 1
ATOM 627 N N . LEU A 1 81 ? 4.603 -0.720 -2.127 1.00 89.62 81 LEU A N 1
ATOM 628 C CA . LEU A 1 81 ? 5.057 0.631 -2.452 1.00 89.62 81 LEU A CA 1
ATOM 629 C C . LEU A 1 81 ? 3.875 1.526 -2.842 1.00 89.62 81 LEU A C 1
ATOM 631 O O . LEU A 1 81 ? 3.743 2.615 -2.286 1.00 89.62 81 LEU A O 1
ATOM 635 N N . ALA A 1 82 ? 2.996 1.049 -3.727 1.00 93.50 82 ALA A N 1
ATOM 636 C CA . ALA A 1 82 ? 1.817 1.785 -4.165 1.00 93.50 82 ALA A CA 1
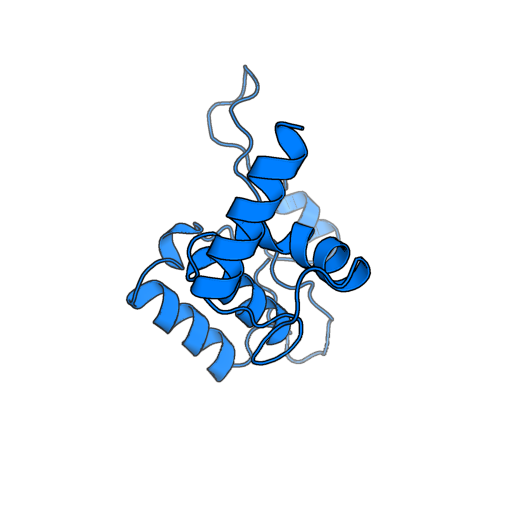ATOM 637 C C . ALA A 1 82 ? 0.909 2.160 -2.992 1.00 93.50 82 ALA A C 1
ATOM 639 O O . ALA A 1 82 ? 0.566 3.331 -2.850 1.00 93.50 82 ALA A O 1
ATOM 640 N N . LYS A 1 83 ? 0.583 1.213 -2.102 1.00 95.12 83 LYS A N 1
ATOM 641 C CA . LYS A 1 83 ? -0.233 1.502 -0.912 1.00 95.12 83 LYS A CA 1
ATOM 642 C C . LYS A 1 83 ? 0.398 2.592 -0.047 1.00 95.12 83 LYS A C 1
ATOM 644 O O . LYS A 1 83 ? -0.262 3.563 0.302 1.00 95.12 83 LYS A O 1
ATOM 649 N N . ARG A 1 84 ? 1.692 2.475 0.245 1.00 92.56 84 ARG A N 1
ATOM 650 C CA . ARG A 1 84 ? 2.397 3.394 1.148 1.00 92.56 84 ARG A CA 1
ATOM 651 C C . ARG A 1 84 ? 2.546 4.818 0.598 1.00 92.56 84 ARG A C 1
ATOM 653 O O . ARG A 1 84 ? 2.565 5.752 1.393 1.00 92.56 84 ARG A O 1
ATOM 660 N N . VAL A 1 85 ? 2.660 4.995 -0.722 1.00 92.06 85 VAL A N 1
ATOM 661 C CA . VAL A 1 85 ? 2.853 6.326 -1.345 1.00 92.06 85 VAL A CA 1
ATOM 662 C C . VAL A 1 85 ? 1.569 6.959 -1.877 1.00 92.06 85 VAL A C 1
ATOM 664 O O . VAL A 1 85 ? 1.503 8.182 -1.968 1.00 92.06 85 VAL A O 1
ATOM 667 N N . GLN A 1 86 ? 0.559 6.158 -2.226 1.00 94.69 86 GLN A N 1
ATOM 668 C CA . GLN A 1 86 ? -0.683 6.650 -2.835 1.00 94.69 86 GLN A CA 1
ATOM 669 C C . GLN A 1 86 ? -1.852 6.727 -1.854 1.00 94.69 86 GLN A C 1
ATOM 671 O O . GLN A 1 86 ? -2.772 7.506 -2.091 1.00 94.69 86 GLN A O 1
ATOM 676 N N . ILE A 1 87 ? -1.851 5.943 -0.769 1.00 95.12 87 ILE A N 1
ATOM 677 C CA . ILE A 1 87 ? -2.973 5.892 0.175 1.00 95.12 87 ILE A CA 1
ATOM 678 C C . ILE A 1 87 ? -2.645 6.750 1.406 1.00 95.12 87 ILE A C 1
ATOM 680 O O . ILE A 1 87 ? -1.771 6.384 2.201 1.00 95.12 87 ILE A O 1
ATOM 684 N N . PRO A 1 88 ? -3.334 7.889 1.610 1.00 95.12 88 PRO A N 1
ATOM 685 C CA . PRO A 1 88 ? -3.079 8.759 2.752 1.00 95.12 88 PRO A CA 1
ATOM 686 C C . PRO A 1 88 ? -3.258 8.032 4.089 1.00 95.12 88 PRO A C 1
ATOM 688 O O . PRO A 1 88 ? -4.279 7.391 4.330 1.00 95.12 88 PRO A O 1
ATOM 691 N N . GLY A 1 89 ? -2.289 8.170 4.994 1.00 94.31 89 GLY A N 1
ATOM 692 C CA . GLY A 1 89 ? -2.353 7.560 6.326 1.00 94.31 89 GLY A CA 1
ATOM 693 C C . GLY A 1 89 ? -1.955 6.081 6.376 1.00 94.31 89 GLY A C 1
ATOM 694 O O . GLY A 1 89 ? -1.800 5.545 7.471 1.00 94.31 89 GLY A O 1
ATOM 695 N N . TYR A 1 90 ? -1.769 5.410 5.231 1.00 95.62 90 TYR A N 1
ATOM 696 C CA . TYR A 1 90 ? -1.466 3.977 5.209 1.00 95.62 90 TYR A CA 1
ATOM 697 C C . TYR A 1 90 ? -0.110 3.665 5.850 1.00 95.62 90 TYR A C 1
ATOM 699 O O . TYR A 1 90 ? -0.032 2.773 6.686 1.00 95.62 90 TYR A O 1
ATOM 707 N N . GLU A 1 91 ? 0.951 4.410 5.519 1.00 91.81 91 GLU A N 1
ATOM 708 C CA . GLU A 1 91 ? 2.282 4.178 6.107 1.00 91.81 91 GLU A CA 1
ATOM 709 C C . GLU A 1 91 ? 2.271 4.334 7.632 1.00 91.81 91 GLU A C 1
ATOM 711 O O . GLU A 1 91 ? 2.935 3.577 8.335 1.00 91.81 91 GLU A O 1
ATOM 716 N N . GLN A 1 92 ? 1.491 5.287 8.144 1.00 91.56 92 GLN A N 1
ATOM 717 C CA . GLN A 1 92 ? 1.324 5.513 9.577 1.00 91.56 92 GLN A CA 1
ATOM 718 C C . GLN A 1 92 ? 0.521 4.385 10.238 1.00 91.56 92 GLN A C 1
ATOM 720 O O . GLN A 1 92 ? 0.828 3.989 11.357 1.00 91.56 92 GLN A O 1
ATOM 725 N N . ALA A 1 93 ? -0.498 3.865 9.552 1.00 94.12 93 ALA A N 1
ATOM 726 C CA . ALA A 1 93 ? -1.403 2.854 10.088 1.00 94.12 93 ALA A CA 1
ATOM 727 C C . ALA A 1 93 ? -0.889 1.413 9.937 1.00 94.12 93 ALA A C 1
ATOM 729 O O . ALA A 1 93 ? -1.330 0.536 10.677 1.00 94.12 93 ALA A O 1
ATOM 730 N N . ARG A 1 94 ? 0.022 1.135 8.990 1.00 90.75 94 ARG A N 1
ATOM 731 C CA . ARG A 1 94 ? 0.316 -0.241 8.551 1.00 90.75 94 ARG A CA 1
ATOM 732 C C . ARG A 1 94 ? 0.762 -1.183 9.675 1.00 90.75 94 ARG A C 1
ATOM 734 O O . ARG A 1 94 ? 0.413 -2.359 9.655 1.00 90.75 94 ARG A O 1
ATOM 741 N N . GLU A 1 95 ? 1.516 -0.665 10.643 1.00 89.69 95 GLU A N 1
ATOM 742 C CA . GLU A 1 95 ? 2.050 -1.449 11.765 1.00 89.69 95 GLU A CA 1
ATOM 743 C C . GLU A 1 95 ? 0.997 -1.691 12.860 1.00 89.69 95 GLU A C 1
ATOM 745 O O . GLU A 1 95 ? 1.123 -2.635 13.633 1.00 89.69 95 GLU A O 1
ATOM 750 N N . LEU A 1 96 ? -0.073 -0.887 12.891 1.00 93.56 96 LEU A N 1
ATOM 751 C CA . LEU A 1 96 ? -1.135 -0.960 13.899 1.00 93.56 96 LEU A CA 1
ATOM 752 C C . LEU A 1 96 ? -2.186 -2.026 13.566 1.00 93.56 96 L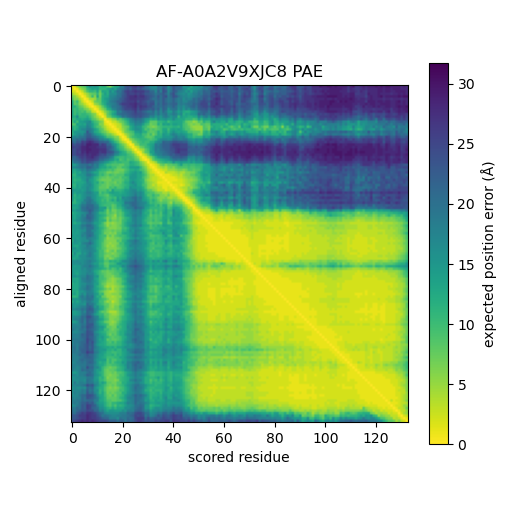EU A C 1
ATOM 754 O O . LEU A 1 96 ? -2.808 -2.585 14.467 1.00 93.56 96 LEU A O 1
ATOM 758 N N . PHE A 1 97 ? -2.392 -2.339 12.279 1.00 92.44 97 PHE A N 1
ATOM 759 C CA . PHE A 1 97 ? -3.449 -3.270 11.866 1.00 92.44 97 PHE A CA 1
ATOM 760 C C . PHE A 1 97 ? -3.305 -4.646 12.507 1.00 92.44 97 PHE A C 1
ATOM 762 O O . PHE A 1 97 ? -4.298 -5.228 12.926 1.00 92.44 97 PHE A O 1
ATOM 769 N N . ARG A 1 98 ? -2.077 -5.171 12.598 1.00 91.81 98 ARG A N 1
ATOM 770 C CA . ARG A 1 98 ? -1.844 -6.516 13.137 1.00 91.81 98 ARG A CA 1
ATOM 771 C C . ARG A 1 98 ? -2.314 -6.632 14.586 1.00 91.81 98 ARG A C 1
ATOM 773 O O . ARG A 1 98 ? -2.939 -7.625 14.945 1.00 91.81 98 ARG A O 1
ATOM 780 N N . GLU A 1 99 ? -2.003 -5.630 15.399 1.00 91.44 99 GLU A N 1
ATOM 781 C CA . GLU A 1 99 ? -2.410 -5.571 16.801 1.00 91.44 99 GLU A CA 1
ATOM 782 C C . GLU A 1 99 ? -3.924 -5.385 16.926 1.00 91.44 99 GLU A C 1
ATOM 784 O O . GLU A 1 99 ? -4.586 -6.176 17.595 1.00 91.44 99 GLU A O 1
ATOM 789 N N . ALA A 1 100 ? -4.491 -4.422 16.198 1.00 91.94 100 ALA A N 1
ATOM 790 C CA . ALA A 1 100 ? -5.920 -4.126 16.248 1.00 91.94 100 ALA A CA 1
ATOM 791 C C . ALA A 1 100 ? -6.801 -5.303 15.781 1.00 91.94 100 ALA A C 1
ATOM 793 O O . ALA A 1 100 ? -7.850 -5.570 16.372 1.00 91.94 100 ALA A O 1
ATOM 794 N N . ILE A 1 101 ? -6.362 -6.048 14.760 1.00 92.44 101 ILE A N 1
ATOM 795 C CA . ILE A 1 101 ? -7.013 -7.294 14.323 1.00 92.44 101 ILE A CA 1
ATOM 796 C C . ILE A 1 101 ? -6.887 -8.364 15.412 1.00 92.44 101 ILE A C 1
ATOM 798 O O . ILE A 1 101 ? -7.872 -9.018 15.746 1.00 92.44 101 ILE A O 1
ATOM 802 N N . GLY A 1 102 ? -5.698 -8.518 16.006 1.00 91.69 102 GLY A N 1
ATOM 803 C CA . GLY A 1 102 ? -5.459 -9.478 17.087 1.00 91.69 102 GLY A CA 1
ATOM 804 C C . GLY A 1 102 ? -6.310 -9.223 18.336 1.00 91.69 102 GLY A C 1
ATOM 805 O O . GLY A 1 102 ? -6.730 -10.171 18.994 1.00 91.69 102 GLY A O 1
ATOM 806 N N . MET A 1 103 ? -6.611 -7.957 18.633 1.00 91.94 103 MET A N 1
ATOM 807 C CA . MET A 1 103 ? -7.512 -7.544 19.716 1.00 91.94 103 MET A CA 1
ATOM 808 C C . MET A 1 103 ? -9.001 -7.633 19.343 1.00 91.94 103 MET A C 1
ATOM 810 O O . MET A 1 103 ? -9.858 -7.437 20.203 1.00 91.94 103 MET A O 1
ATOM 814 N N . GLY A 1 104 ? -9.328 -7.894 18.074 1.00 90.94 104 GLY A N 1
ATOM 815 C CA . GLY A 1 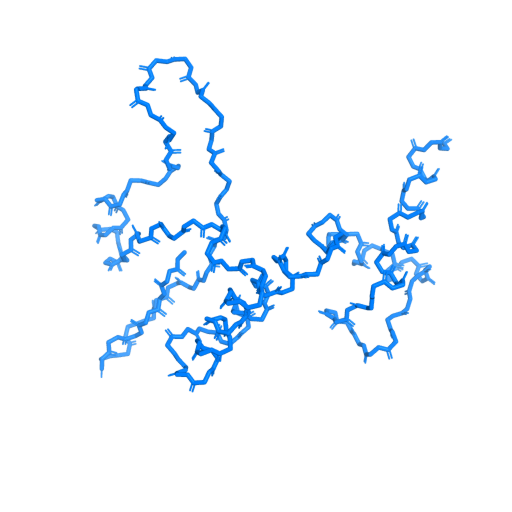104 ? -10.705 -7.928 17.575 1.00 90.94 104 GLY A CA 1
ATOM 816 C C . GLY A 1 104 ? -11.392 -6.559 17.507 1.00 90.94 104 GLY A C 1
ATOM 817 O O . GLY A 1 104 ? -12.600 -6.502 17.291 1.00 90.94 104 GLY A O 1
ATOM 818 N N . VAL A 1 105 ? -10.650 -5.458 17.679 1.00 89.88 105 VAL A N 1
ATOM 819 C CA . VAL A 1 105 ? -11.185 -4.083 17.603 1.00 89.88 105 VAL A CA 1
ATOM 820 C C . VAL A 1 105 ? -11.261 -3.562 16.168 1.00 89.88 105 VAL A C 1
ATOM 822 O O . VAL A 1 105 ? -11.875 -2.529 15.917 1.00 89.88 105 VAL A O 1
ATOM 825 N N . PHE A 1 106 ? -10.646 -4.274 15.224 1.00 92.19 106 PHE A N 1
ATOM 826 C CA . PHE A 1 106 ? -10.628 -3.927 13.812 1.00 92.19 106 PHE A CA 1
ATOM 827 C C . PHE A 1 106 ? -10.886 -5.163 12.944 1.00 92.19 106 PHE A C 1
ATOM 829 O O . PHE A 1 106 ? -10.316 -6.228 13.181 1.00 92.19 106 PHE A O 1
ATOM 836 N N . SER A 1 107 ? -11.711 -5.012 11.904 1.00 91.12 107 SER A N 1
ATOM 837 C CA . SER A 1 107 ? -11.995 -6.066 10.927 1.00 91.12 107 SER A CA 1
ATOM 838 C C . SER A 1 107 ? -11.990 -5.482 9.509 1.00 91.12 107 SER A C 1
ATOM 840 O O . SER A 1 107 ? -12.786 -4.583 9.236 1.00 91.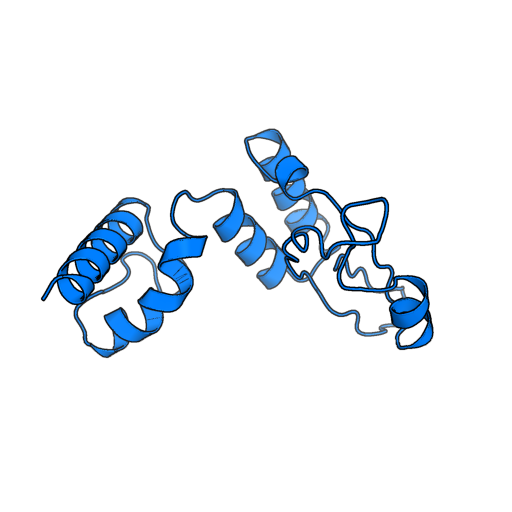12 107 SER A O 1
ATOM 842 N N . PRO A 1 108 ? -11.096 -5.938 8.610 1.00 92.19 108 PRO A N 1
ATOM 843 C CA . PRO A 1 108 ? -11.014 -5.400 7.258 1.00 92.19 108 PRO A CA 1
ATOM 844 C C . PRO A 1 108 ? -12.196 -5.825 6.384 1.00 92.19 108 PRO A C 1
ATOM 846 O O . PRO A 1 108 ? -12.542 -7.002 6.312 1.00 92.19 108 PRO A O 1
ATOM 849 N N . THR A 1 109 ? -12.745 -4.874 5.634 1.00 93.00 109 THR A N 1
ATOM 850 C CA . THR A 1 109 ? -13.904 -5.069 4.751 1.00 93.00 109 THR A CA 1
ATOM 851 C C . THR A 1 109 ? -13.562 -5.908 3.521 1.00 93.00 109 THR A C 1
ATOM 853 O O . THR A 1 109 ? -14.352 -6.754 3.111 1.00 93.00 109 THR A O 1
ATOM 856 N N . ILE A 1 110 ? -12.401 -5.661 2.901 1.00 92.25 110 ILE A N 1
ATOM 857 C CA . ILE A 1 110 ? -11.935 -6.440 1.741 1.00 92.25 110 ILE A CA 1
ATOM 858 C C . ILE A 1 110 ? -11.163 -7.674 2.198 1.00 92.25 110 ILE A C 1
ATOM 860 O O . ILE A 1 110 ? -11.413 -8.781 1.727 1.00 92.25 110 ILE A O 1
ATOM 864 N N . GLY A 1 111 ? -10.179 -7.463 3.066 1.00 90.12 111 GLY A N 1
ATOM 865 C CA . GLY A 1 111 ? -9.279 -8.504 3.532 1.00 90.12 111 GLY A CA 1
ATOM 866 C C . GLY A 1 111 ? -7.994 -7.920 4.102 1.00 90.12 111 GLY A C 1
ATOM 867 O O . GLY A 1 111 ? -7.676 -6.742 3.914 1.00 90.12 111 GLY A O 1
ATOM 868 N N . GLU A 1 112 ? -7.245 -8.757 4.812 1.00 90.19 112 GLU A N 1
ATOM 869 C CA . GLU A 1 112 ? -5.980 -8.353 5.418 1.00 90.19 112 GLU A CA 1
ATOM 870 C C . GLU A 1 112 ? -4.992 -7.827 4.366 1.00 90.19 112 GLU A C 1
ATOM 872 O O . GLU A 1 112 ? -4.828 -8.387 3.280 1.00 90.19 112 GLU A O 1
ATOM 877 N N . GLY A 1 113 ? -4.338 -6.711 4.690 1.00 91.00 113 GLY A N 1
ATOM 878 C CA . GLY A 1 113 ? -3.391 -6.034 3.802 1.00 91.00 113 GLY A CA 1
ATOM 879 C C . GLY A 1 113 ? -4.015 -5.101 2.755 1.00 91.00 113 GLY A C 1
ATOM 880 O O . GLY A 1 113 ? -3.255 -4.440 2.038 1.00 91.00 113 GLY A O 1
ATOM 881 N N . TYR A 1 114 ? -5.349 -5.001 2.685 1.00 94.56 114 TYR A N 1
ATOM 882 C CA . TYR A 1 114 ? -6.084 -4.102 1.786 1.00 94.56 114 TYR A CA 1
ATOM 883 C C . TYR A 1 114 ? -7.158 -3.327 2.553 1.00 94.56 114 TYR A C 1
ATOM 885 O O . TYR A 1 114 ? -8.318 -3.729 2.615 1.00 94.56 114 TYR A O 1
ATOM 893 N N . TYR A 1 115 ? -6.751 -2.195 3.125 1.00 95.25 115 TYR A N 1
ATOM 894 C CA . TYR A 1 115 ? -7.588 -1.390 4.012 1.00 95.25 115 TYR A CA 1
ATOM 895 C C . TYR A 1 115 ? -8.124 -0.140 3.313 1.00 95.25 115 TYR A C 1
ATOM 897 O O . TYR A 1 115 ? -7.401 0.553 2.591 1.00 95.25 115 TYR A O 1
ATOM 905 N N . MET A 1 116 ? -9.394 0.158 3.550 1.00 95.25 116 MET A N 1
ATOM 906 C CA . MET A 1 116 ? -10.097 1.331 3.046 1.00 95.25 116 MET A CA 1
ATOM 907 C C . MET A 1 116 ? -9.628 2.616 3.723 1.00 95.25 116 MET A C 1
ATOM 909 O O . MET A 1 116 ? -9.168 2.628 4.863 1.00 95.25 116 MET A O 1
ATOM 913 N N . GLN A 1 117 ? -9.845 3.755 3.062 1.00 96.62 117 GLN A N 1
ATOM 914 C CA . GLN A 1 117 ? -9.513 5.052 3.655 1.00 96.62 117 GLN A CA 1
ATOM 915 C C . GLN A 1 117 ? -10.309 5.338 4.941 1.00 96.62 117 GLN A C 1
ATOM 917 O O . GLN A 1 117 ? -9.799 5.988 5.853 1.00 96.62 117 GLN A O 1
ATOM 922 N N . SER A 1 118 ? -11.564 4.885 5.024 1.00 95.94 118 SER A N 1
ATOM 923 C CA . SER A 1 118 ? -12.377 4.983 6.243 1.00 95.94 118 SER A CA 1
ATOM 924 C C . SER A 1 118 ? -11.775 4.180 7.390 1.00 95.94 118 SER A C 1
ATOM 926 O O . SER A 1 118 ? -11.616 4.721 8.478 1.00 95.94 118 SER A O 1
ATOM 928 N N . GLU A 1 119 ? -11.375 2.944 7.110 1.00 96.25 119 GLU A N 1
ATOM 929 C CA . GLU A 1 119 ? -10.746 2.023 8.056 1.00 96.25 119 GLU A CA 1
ATOM 930 C C . GLU A 1 119 ? -9.407 2.557 8.578 1.00 96.25 119 GLU A C 1
ATOM 932 O O . GLU A 1 119 ? -9.157 2.547 9.780 1.00 96.25 119 GLU A O 1
ATOM 937 N N . ILE A 1 120 ? -8.569 3.104 7.689 1.00 96.81 120 ILE A N 1
ATOM 938 C CA . ILE A 1 120 ? -7.307 3.755 8.067 1.00 96.81 120 ILE A CA 1
ATOM 939 C C . ILE A 1 120 ? -7.573 4.924 9.026 1.00 96.81 120 ILE A C 1
ATOM 941 O O . ILE A 1 120 ? -6.895 5.058 10.044 1.00 96.81 120 ILE A O 1
ATOM 945 N N . ARG A 1 121 ? -8.568 5.774 8.733 1.00 96.38 121 ARG A N 1
ATOM 946 C CA . ARG A 1 121 ? -8.919 6.906 9.610 1.00 96.38 121 ARG A CA 1
ATOM 947 C C . ARG A 1 121 ? -9.437 6.446 10.969 1.00 96.38 121 ARG A C 1
ATOM 949 O O . ARG A 1 121 ? -9.081 7.049 11.978 1.00 96.38 121 ARG A O 1
ATOM 956 N N . GLU A 1 122 ? -10.268 5.412 10.993 1.00 95.31 122 GLU A N 1
ATOM 957 C CA . GLU A 1 122 ? -10.810 4.845 12.226 1.00 95.31 122 GLU A CA 1
ATOM 958 C C . GLU A 1 122 ? -9.704 4.273 13.112 1.00 95.31 122 GLU A C 1
ATOM 960 O O . GLU A 1 122 ? -9.628 4.623 14.291 1.00 95.31 122 GLU A O 1
ATOM 965 N N . LEU A 1 123 ? -8.798 3.480 12.532 1.00 95.50 123 LEU A N 1
ATOM 966 C CA . LEU A 1 123 ? -7.681 2.885 13.258 1.00 95.50 123 LEU A CA 1
ATOM 967 C C . LEU A 1 123 ? -6.744 3.948 13.841 1.00 95.50 123 LEU A C 1
ATOM 969 O O . LEU A 1 123 ? -6.377 3.875 15.012 1.00 95.50 123 LEU A O 1
ATOM 973 N N . LEU A 1 124 ? -6.394 4.973 13.058 1.00 94.88 124 LEU A N 1
ATOM 974 C CA . LEU A 1 124 ? -5.571 6.085 13.549 1.00 94.88 124 LEU A CA 1
ATOM 975 C C . LEU A 1 124 ? -6.277 6.863 14.675 1.00 94.88 124 LEU A C 1
ATOM 977 O O . LEU A 1 124 ? -5.635 7.273 15.647 1.00 94.88 124 LEU A O 1
ATOM 981 N N . GLY A 1 125 ? -7.598 7.038 14.580 1.00 93.69 125 GLY A N 1
ATOM 982 C CA . GLY A 1 125 ? -8.408 7.649 15.635 1.00 93.69 125 GLY A CA 1
ATOM 983 C C . GLY A 1 125 ? -8.486 6.802 16.909 1.00 93.69 125 GLY A C 1
ATOM 984 O O . GLY A 1 125 ? -8.453 7.344 18.012 1.00 93.69 125 GLY A O 1
ATOM 985 N N . TRP A 1 126 ? -8.561 5.477 16.781 1.00 92.50 126 TRP A N 1
ATOM 986 C CA . TRP A 1 126 ? -8.472 4.544 17.904 1.00 92.50 126 TRP A CA 1
ATOM 987 C C . TRP A 1 126 ? -7.103 4.617 18.592 1.00 92.50 126 TRP A C 1
ATOM 989 O O . TRP A 1 126 ? -7.055 4.904 19.787 1.00 92.50 126 TRP A O 1
ATOM 999 N N . ALA A 1 127 ? -6.007 4.501 17.838 1.00 91.06 127 ALA A N 1
ATOM 1000 C CA . ALA A 1 127 ? -4.651 4.530 18.389 1.00 91.06 127 ALA A CA 1
ATOM 1001 C C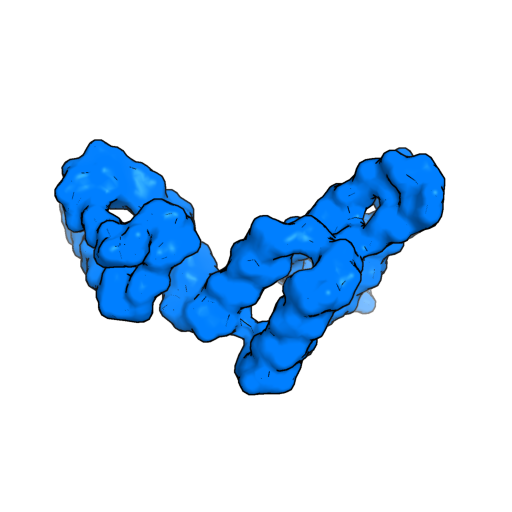 . ALA A 1 127 ? -4.332 5.849 19.117 1.00 91.06 127 ALA A C 1
ATOM 1003 O O . ALA A 1 127 ? -3.683 5.849 20.163 1.00 91.06 127 ALA A O 1
ATOM 1004 N N . SER A 1 128 ? -4.851 6.976 18.612 1.00 90.12 128 SER A N 1
ATOM 1005 C CA . SER A 1 128 ? -4.713 8.289 19.262 1.00 90.12 128 SER A CA 1
ATOM 1006 C C . SER A 1 128 ? -5.438 8.379 20.611 1.00 90.12 128 SER A C 1
ATOM 1008 O O . SER A 1 128 ? -5.077 9.204 21.445 1.00 90.12 128 SER A O 1
ATOM 1010 N N . ARG A 1 129 ? -6.487 7.579 20.842 1.00 88.69 129 ARG A N 1
ATOM 1011 C CA . ARG A 1 129 ? -7.213 7.553 22.124 1.00 88.69 129 ARG A CA 1
ATOM 1012 C C . ARG A 1 129 ? -6.508 6.676 23.152 1.00 88.69 129 ARG A C 1
ATOM 1014 O O . ARG A 1 129 ? -6.442 7.074 24.310 1.00 88.69 129 ARG A O 1
ATOM 1021 N N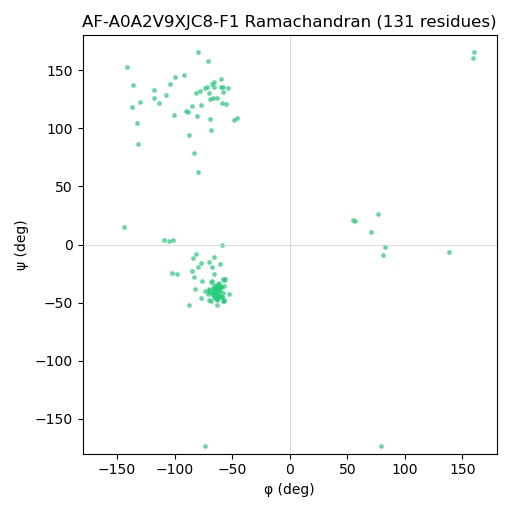 . GLU A 1 130 ? -5.935 5.551 22.727 1.00 80.06 130 GLU A N 1
ATOM 1022 C CA . GLU A 1 130 ? -5.147 4.691 23.619 1.00 80.06 130 GLU A CA 1
ATOM 1023 C C . GLU A 1 130 ? -3.880 5.377 24.129 1.00 80.06 130 GLU A C 1
ATOM 1025 O O . GLU A 1 130 ? -3.553 5.260 25.300 1.00 80.06 130 GLU A O 1
ATOM 1030 N N . THR A 1 131 ? -3.201 6.169 23.297 1.00 74.12 131 THR A N 1
ATOM 1031 C CA . THR A 1 131 ? -2.004 6.914 23.738 1.00 74.12 131 THR A CA 1
ATOM 1032 C C . THR A 1 131 ? -2.299 8.057 24.716 1.00 74.12 131 THR A C 1
ATOM 1034 O O . THR A 1 131 ? -1.373 8.557 25.349 1.00 74.12 131 THR A O 1
ATOM 1037 N N . ASN A 1 132 ? -3.560 8.482 24.835 1.00 63.62 132 ASN A N 1
ATOM 1038 C CA . ASN A 1 132 ? -4.002 9.549 25.740 1.00 63.62 132 ASN A CA 1
ATOM 1039 C C . ASN A 1 132 ? -4.749 9.024 26.984 1.00 63.62 132 ASN A C 1
ATOM 1041 O O . ASN A 1 132 ? -5.260 9.839 27.755 1.00 63.62 132 ASN A O 1
ATOM 1045 N N . SER A 1 133 ? -4.855 7.701 27.149 1.00 53.28 133 SER A N 1
ATOM 1046 C CA . SER A 1 133 ? -5.508 7.033 28.288 1.00 53.28 133 SER A CA 1
ATOM 1047 C C . SER A 1 133 ? -4.469 6.487 29.263 1.00 53.28 133 SER A C 1
ATOM 1049 O O . SER A 1 133 ? -4.749 6.525 30.481 1.00 53.28 133 SER A O 1
#

pLDDT: mean 74.64, std 20.41, range [29.34, 96.81]

Solvent-accessible surface area (backbone atoms only — not comparable to full-atom values): 8239 Å² total; per-residue (Å²): 54,67,28,64,68,58,102,82,73,57,88,60,68,54,62,55,92,75,78,74,48,76,80,66,93,87,62,101,61,82,48,67,94,65,56,49,71,58,46,29,70,73,72,67,47,60,70,64,83,74,63,71,72,66,45,38,60,74,68,9,47,50,54,49,51,47,38,59,72,68,59,51,38,59,59,68,44,50,52,51,51,47,44,49,57,64,38,84,61,36,64,78,37,61,78,50,50,64,56,36,42,74,70,65,81,43,80,63,89,82,35,91,98,49,76,50,72,66,55,44,51,51,51,53,54,49,55,58,49,64,79,73,107

Mean predicted aligned error: 11.69 Å